Protein AF-A0A7M5X1F7-F1 (afdb_monomer)

Radius of gyration: 29.36 Å; Cα contacts (8 Å, |Δi|>4): 200; chains: 1; bounding box: 82×54×71 Å

Sequence (175 aa):
MRTLVIFCCLVAAMSSLETQKQKRGLDPEKLPISQIFLNSIRSKTSGSNEESLKRSRRGYRAYFYNYLDEIAMSICAALPSEGPGLIYAVRRTCGEKPTCKDICTDHALRKQGPHEVQGLNWACSESLHVYKRQPSLADNYEEYTDSHKLGLAIYRHYSCTIGGCGPNYCCCRAS

Organism: NCBI:txid252671

Structure (mmCIF, N/CA/C/O backbone):
data_AF-A0A7M5X1F7-F1
#
_entry.id   AF-A0A7M5X1F7-F1
#
loop_
_atom_site.group_PDB
_atom_site.id
_atom_site.type_symbol
_atom_site.label_atom_id
_atom_site.label_alt_id
_atom_site.label_comp_id
_atom_site.label_asym_id
_atom_site.label_entity_id
_atom_site.label_seq_id
_atom_site.pdbx_PDB_ins_code
_atom_site.Cartn_x
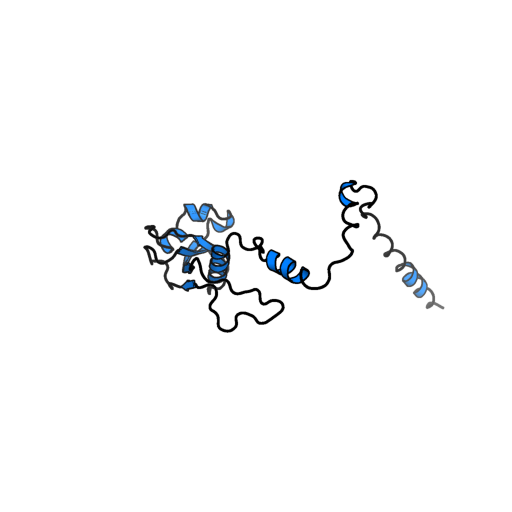_atom_site.Cartn_y
_atom_site.Cartn_z
_atom_site.occupancy
_atom_site.B_iso_or_equiv
_atom_site.auth_seq_id
_atom_site.auth_comp_id
_atom_site.auth_asym_id
_atom_site.auth_atom_id
_atom_site.pdbx_PDB_model_num
ATOM 1 N N . MET A 1 1 ? 63.647 -9.328 47.349 1.00 52.97 1 MET A N 1
ATOM 2 C CA . MET A 1 1 ? 63.329 -10.461 46.448 1.00 52.97 1 MET A CA 1
ATOM 3 C C . MET A 1 1 ? 61.827 -10.757 46.488 1.00 52.97 1 MET A C 1
ATOM 5 O O . MET A 1 1 ? 61.411 -11.647 47.213 1.00 52.97 1 MET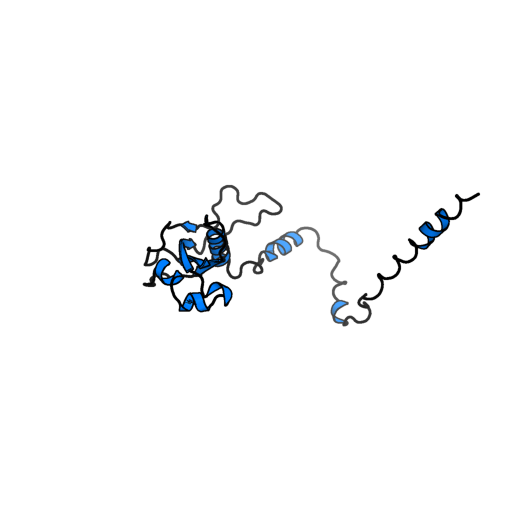 A O 1
ATOM 9 N N . ARG A 1 2 ? 60.986 -9.977 45.793 1.00 52.19 2 ARG A N 1
ATOM 10 C CA . ARG A 1 2 ? 59.519 -10.192 45.733 1.00 52.19 2 ARG A CA 1
ATOM 11 C C . ARG A 1 2 ? 58.917 -9.706 44.403 1.00 52.19 2 ARG A C 1
ATOM 13 O O . ARG A 1 2 ? 57.831 -9.146 44.375 1.00 52.19 2 ARG A O 1
ATOM 20 N N . THR A 1 3 ? 59.625 -9.922 43.296 1.00 52.81 3 THR A N 1
ATOM 21 C CA . THR A 1 3 ? 59.188 -9.443 41.967 1.00 52.81 3 THR A CA 1
ATOM 22 C C . THR A 1 3 ? 59.267 -10.511 40.873 1.00 52.81 3 THR A C 1
ATOM 24 O O . THR A 1 3 ? 59.100 -10.191 39.706 1.00 52.81 3 THR A O 1
ATOM 27 N N . LEU A 1 4 ? 59.487 -11.785 41.233 1.00 49.47 4 LEU A N 1
ATOM 28 C CA . LEU A 1 4 ? 59.648 -12.882 40.264 1.00 49.47 4 LEU A CA 1
ATOM 29 C C . LEU A 1 4 ? 58.505 -13.917 40.259 1.00 49.47 4 LEU A C 1
ATOM 31 O O . LEU A 1 4 ? 58.538 -14.846 39.467 1.00 49.47 4 LEU A O 1
ATOM 35 N N . VAL A 1 5 ? 57.491 -13.782 41.123 1.00 52.25 5 VAL A N 1
ATOM 36 C CA . VAL A 1 5 ? 56.432 -14.808 41.272 1.00 52.25 5 VAL A CA 1
ATOM 37 C C . VAL A 1 5 ? 55.167 -14.484 40.461 1.00 52.25 5 VAL A C 1
ATOM 39 O O . VAL A 1 5 ? 54.389 -15.376 40.148 1.00 52.25 5 VAL A O 1
ATOM 42 N N . ILE A 1 6 ? 54.970 -13.232 40.038 1.00 52.53 6 ILE A N 1
ATOM 43 C CA . ILE A 1 6 ? 53.727 -12.818 39.358 1.00 52.53 6 ILE A CA 1
ATOM 44 C C . ILE A 1 6 ? 53.737 -13.164 37.854 1.00 52.53 6 ILE A C 1
ATOM 46 O O . ILE A 1 6 ? 52.679 -13.370 37.266 1.00 52.53 6 ILE A O 1
ATOM 50 N N . PHE A 1 7 ? 54.910 -13.330 37.232 1.00 45.88 7 PHE A N 1
ATOM 51 C CA . PHE A 1 7 ? 54.997 -13.605 35.790 1.00 45.88 7 PHE A CA 1
ATOM 52 C C . PHE A 1 7 ? 54.696 -15.068 35.404 1.00 45.88 7 PHE A C 1
ATOM 54 O O . PHE A 1 7 ? 54.268 -15.318 34.282 1.00 45.88 7 PHE A O 1
ATOM 61 N N . CYS A 1 8 ? 54.828 -16.035 36.323 1.00 44.81 8 CYS A N 1
ATOM 62 C CA . CYS A 1 8 ? 54.508 -17.441 36.022 1.00 44.81 8 CYS A CA 1
ATOM 63 C C . CYS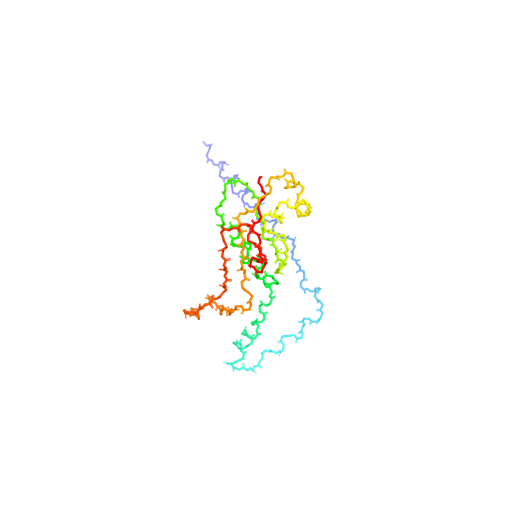 A 1 8 ? 53.001 -17.751 36.028 1.00 44.81 8 CYS A C 1
ATOM 65 O O . CYS A 1 8 ? 52.568 -18.648 35.310 1.00 44.81 8 CYS A O 1
ATOM 67 N N . CYS A 1 9 ? 52.179 -17.009 36.778 1.00 45.94 9 CYS A N 1
ATOM 68 C CA . CYS A 1 9 ? 50.738 -17.288 36.847 1.00 45.94 9 CYS A CA 1
ATOM 69 C C . CYS A 1 9 ? 49.951 -16.777 35.628 1.00 45.94 9 CYS A C 1
ATOM 71 O O . CYS A 1 9 ? 48.881 -17.302 35.335 1.00 45.94 9 CYS A O 1
ATOM 73 N N . LEU A 1 10 ? 50.475 -15.795 34.886 1.00 46.50 10 LEU A N 1
ATOM 74 C CA . LEU A 1 10 ? 49.797 -15.246 33.703 1.00 46.50 10 LEU A CA 1
ATOM 75 C C . LEU A 1 10 ? 50.005 -16.085 32.430 1.00 46.50 10 LEU A C 1
ATOM 77 O O . LEU A 1 10 ? 49.135 -16.092 31.565 1.00 46.50 10 LEU A O 1
ATOM 81 N N . VAL A 1 11 ? 51.090 -16.861 32.331 1.00 49.84 11 VAL A N 1
ATOM 82 C CA . VAL A 1 11 ? 51.356 -17.709 31.148 1.00 49.84 11 VAL A CA 1
ATOM 83 C C . VAL A 1 11 ? 50.609 -19.055 31.214 1.00 49.84 11 VAL A C 1
ATOM 85 O O . VAL A 1 11 ? 50.261 -19.627 30.182 1.00 49.84 11 VAL A O 1
ATOM 88 N N . ALA A 1 12 ? 50.263 -19.535 32.414 1.00 46.62 12 ALA A N 1
ATOM 89 C CA . ALA A 1 12 ? 49.524 -20.791 32.598 1.00 46.62 12 ALA A CA 1
ATOM 90 C C . ALA A 1 12 ? 47.993 -20.666 32.425 1.00 46.62 12 ALA A C 1
ATOM 92 O O . ALA A 1 12 ? 47.309 -21.676 32.282 1.00 46.62 12 ALA A O 1
ATOM 93 N N . ALA A 1 13 ? 47.435 -19.448 32.414 1.00 44.69 13 ALA A N 1
ATOM 94 C CA . ALA A 1 13 ? 45.991 -19.230 32.262 1.00 44.69 13 ALA A CA 1
ATOM 95 C C . ALA A 1 13 ? 45.539 -19.002 30.803 1.00 44.69 13 ALA A C 1
ATOM 97 O O . ALA A 1 13 ? 44.357 -19.149 30.505 1.00 44.69 13 ALA A O 1
ATOM 98 N N . MET A 1 14 ? 46.459 -18.696 29.878 1.00 47.56 14 MET A N 1
ATOM 99 C CA . MET A 1 14 ? 46.145 -18.532 28.447 1.00 47.56 14 MET A CA 1
ATOM 100 C C . MET A 1 14 ? 46.303 -19.811 27.613 1.00 47.56 14 MET A C 1
ATOM 102 O O . MET A 1 14 ? 45.937 -19.823 26.446 1.00 47.56 14 MET A O 1
ATOM 106 N N . SER A 1 15 ? 46.782 -20.909 28.199 1.00 44.28 15 SER A N 1
ATOM 107 C CA . SER A 1 15 ? 46.982 -22.193 27.508 1.00 44.28 15 SER A CA 1
ATOM 108 C C . SER A 1 15 ? 45.838 -23.204 27.713 1.00 44.28 15 SER A C 1
ATOM 110 O O . SER A 1 15 ? 45.930 -24.332 27.239 1.00 44.28 15 SER A O 1
ATOM 112 N N . SER A 1 16 ? 44.740 -22.813 28.377 1.00 44.25 16 SER A N 1
ATOM 113 C CA . SER A 1 16 ? 43.627 -23.720 28.732 1.00 44.25 16 SER A CA 1
ATOM 114 C C . SER A 1 16 ? 42.245 -23.300 28.193 1.00 44.25 16 SER A C 1
ATOM 116 O O . SER A 1 16 ? 41.226 -23.871 28.571 1.00 44.25 16 SER A O 1
ATOM 118 N N . LEU A 1 17 ? 42.183 -22.310 27.292 1.00 40.81 17 LEU A N 1
ATOM 119 C CA . LEU A 1 17 ? 40.927 -21.835 26.679 1.00 40.81 17 LEU A CA 1
ATOM 120 C C . LEU A 1 17 ? 40.825 -22.096 25.167 1.00 40.81 17 LEU A C 1
ATOM 122 O O . LEU A 1 17 ? 39.798 -21.799 24.561 1.00 40.81 17 LEU A O 1
ATOM 126 N N . GLU A 1 18 ? 41.836 -22.726 24.567 1.00 40.75 18 GLU A N 1
ATOM 127 C CA . GLU A 1 18 ? 41.898 -22.996 23.122 1.00 40.75 18 GLU A CA 1
ATOM 128 C C . GLU A 1 18 ? 41.565 -24.449 22.727 1.00 40.75 18 GLU A C 1
ATOM 130 O O . GLU A 1 18 ? 41.638 -24.821 21.560 1.00 40.75 18 GLU A O 1
ATOM 135 N N . THR A 1 19 ? 41.089 -25.273 23.667 1.00 35.72 19 THR A N 1
ATOM 136 C CA . THR A 1 19 ? 40.806 -26.709 23.448 1.00 35.72 19 THR A CA 1
ATOM 137 C C . THR A 1 19 ? 39.377 -27.133 23.802 1.00 35.72 19 THR A C 1
ATOM 139 O O . THR A 1 19 ? 39.149 -28.216 24.330 1.00 35.72 19 THR A O 1
ATOM 142 N N . GLN A 1 20 ? 38.372 -26.319 23.457 1.00 34.53 20 GLN A N 1
ATOM 143 C CA . GLN A 1 20 ? 36.947 -26.716 23.508 1.00 34.53 20 GLN A CA 1
ATOM 144 C C . GLN A 1 20 ? 36.142 -26.304 22.259 1.00 34.53 20 GLN A C 1
ATOM 146 O O . GLN A 1 20 ? 34.921 -26.175 22.301 1.00 34.53 20 GLN A O 1
ATOM 151 N N . LYS A 1 21 ? 36.798 -26.171 21.097 1.00 37.62 21 LYS A N 1
ATOM 152 C CA . LYS A 1 21 ? 36.120 -25.998 19.798 1.00 37.62 21 LYS A CA 1
ATOM 153 C C . LYS A 1 21 ? 36.317 -27.209 18.885 1.00 37.62 21 LYS A C 1
ATOM 155 O O . LYS A 1 21 ? 36.696 -27.076 17.730 1.00 37.62 21 LYS A O 1
ATOM 160 N N . GLN A 1 22 ? 36.052 -28.408 19.402 1.00 39.66 22 GLN A N 1
ATOM 161 C CA . GLN A 1 22 ? 36.044 -29.622 18.587 1.00 39.66 22 GLN A CA 1
ATOM 162 C C . GLN A 1 22 ? 35.077 -30.658 19.157 1.00 39.66 22 GLN A C 1
ATOM 164 O O . GLN A 1 22 ? 35.431 -31.416 20.053 1.00 39.66 22 GLN A O 1
ATOM 169 N N . LYS A 1 23 ? 33.839 -30.645 18.642 1.00 40.00 23 LYS A N 1
ATOM 170 C CA . LYS A 1 23 ? 32.929 -31.799 18.460 1.00 40.00 23 LYS A CA 1
ATOM 171 C C . LYS A 1 23 ? 31.561 -31.308 17.976 1.00 40.00 23 LYS A C 1
ATOM 173 O O . LYS A 1 23 ? 30.646 -31.083 18.761 1.00 40.00 23 LYS A O 1
ATOM 178 N N . ARG A 1 24 ? 31.456 -31.126 16.659 1.00 34.59 24 ARG A N 1
ATOM 179 C CA . ARG A 1 24 ? 30.252 -31.350 15.834 1.00 34.59 24 ARG A CA 1
ATOM 180 C C . ARG A 1 24 ? 30.642 -31.176 14.358 1.00 34.59 24 ARG A C 1
ATOM 182 O O . ARG A 1 24 ? 30.171 -30.284 13.667 1.00 34.59 24 ARG A 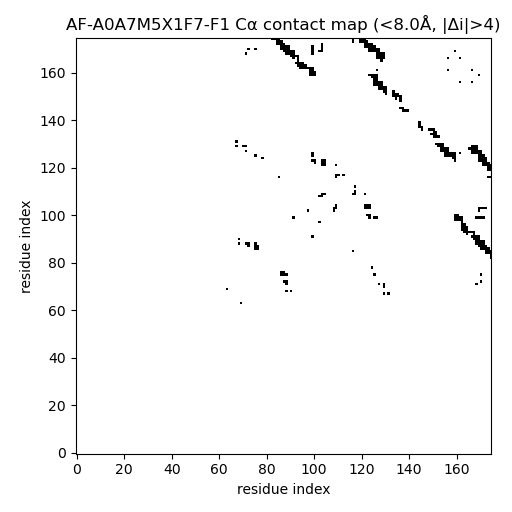O 1
ATOM 189 N N . GLY A 1 25 ? 31.586 -32.005 13.912 1.00 32.62 25 GLY A N 1
ATOM 190 C CA . GLY A 1 25 ? 31.786 -32.267 12.489 1.00 32.62 25 GLY A CA 1
ATOM 191 C C . GLY A 1 25 ? 30.806 -33.360 12.073 1.00 32.62 25 GLY A C 1
ATOM 192 O O . GLY A 1 25 ? 30.725 -34.383 12.753 1.00 32.62 25 GLY A O 1
ATOM 193 N N . LEU A 1 26 ? 30.024 -33.120 11.021 1.00 37.12 26 LEU A N 1
ATOM 194 C CA . LEU A 1 26 ? 29.311 -34.185 10.321 1.00 37.12 26 LEU A CA 1
ATOM 195 C C . LEU A 1 26 ? 30.349 -35.014 9.558 1.00 37.12 26 LEU A C 1
ATOM 197 O O . LEU A 1 26 ? 31.139 -34.464 8.795 1.00 37.12 26 LEU A O 1
ATOM 201 N N . ASP A 1 27 ? 30.336 -36.317 9.801 1.00 43.56 27 ASP A N 1
ATOM 202 C CA . ASP A 1 27 ? 31.238 -37.305 9.220 1.00 43.56 27 ASP A CA 1
ATOM 203 C C . ASP A 1 27 ? 30.892 -37.526 7.728 1.00 43.56 27 ASP A C 1
ATOM 205 O O . ASP A 1 27 ? 29.767 -37.948 7.428 1.00 4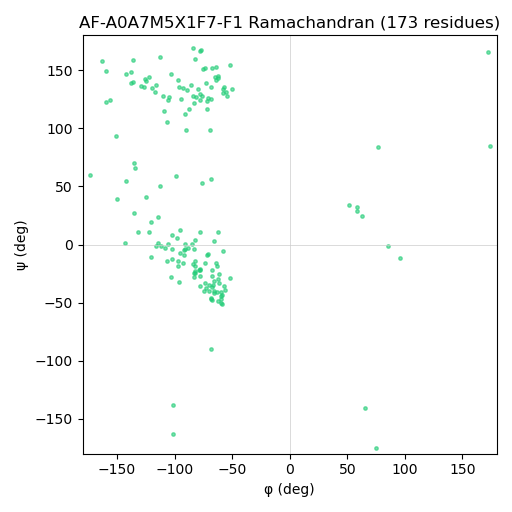3.56 27 ASP A O 1
ATOM 209 N N . PRO A 1 28 ? 31.785 -37.213 6.768 1.00 46.28 28 PRO A N 1
ATOM 210 C CA . PRO A 1 28 ? 31.479 -37.289 5.337 1.00 46.28 28 PRO A CA 1
ATOM 211 C C . PRO A 1 28 ? 31.356 -38.728 4.800 1.00 46.28 28 PRO A C 1
ATOM 213 O O . PRO A 1 28 ? 30.874 -38.915 3.685 1.00 46.28 28 PRO A O 1
ATOM 216 N N . GLU A 1 29 ? 31.707 -39.751 5.585 1.00 47.78 29 GLU A N 1
ATOM 217 C CA . GLU A 1 29 ? 31.585 -41.169 5.201 1.00 47.78 29 GLU A CA 1
ATOM 218 C C . GLU A 1 29 ? 30.177 -41.770 5.389 1.00 47.78 29 GLU A C 1
ATOM 220 O O . GLU A 1 29 ? 29.964 -42.953 5.130 1.00 47.78 29 GLU A O 1
ATOM 225 N N . LYS A 1 30 ? 29.176 -40.974 5.791 1.00 49.69 30 LYS A N 1
ATOM 226 C CA . LYS A 1 30 ? 27.773 -41.425 5.936 1.00 49.69 30 LYS A CA 1
ATOM 227 C C . LYS A 1 30 ? 26.789 -40.775 4.957 1.00 49.69 30 LYS A C 1
ATOM 229 O O . LYS A 1 30 ? 25.589 -40.731 5.227 1.00 49.69 30 LYS A O 1
ATOM 234 N N . LEU A 1 31 ? 27.268 -40.278 3.817 1.00 44.03 31 LEU A N 1
ATOM 235 C CA . LEU A 1 31 ? 26.407 -39.700 2.781 1.00 44.03 31 LEU A CA 1
ATOM 236 C C . LEU A 1 31 ? 25.997 -40.754 1.728 1.00 44.03 31 LEU A C 1
ATOM 238 O O . LEU A 1 31 ? 26.840 -41.525 1.271 1.00 44.03 31 LEU A O 1
ATOM 242 N N . PRO A 1 32 ? 24.712 -40.813 1.328 1.00 47.22 32 PRO A N 1
ATOM 243 C CA . PRO A 1 32 ? 24.209 -41.813 0.387 1.00 47.22 32 PRO A CA 1
ATOM 244 C C . PRO A 1 32 ? 24.825 -41.678 -1.019 1.00 47.22 32 PRO A C 1
ATOM 246 O O . PRO A 1 32 ? 25.041 -40.581 -1.532 1.00 47.22 32 PRO A O 1
ATOM 249 N N . ILE A 1 33 ? 25.043 -42.834 -1.660 1.00 55.59 33 ILE A N 1
ATOM 250 C CA . ILE A 1 33 ? 25.782 -43.092 -2.919 1.00 55.59 33 ILE A CA 1
ATOM 251 C C . ILE A 1 33 ? 25.256 -42.320 -4.157 1.00 55.59 33 ILE A C 1
ATOM 253 O O . ILE A 1 33 ? 25.901 -42.295 -5.204 1.00 55.59 33 ILE A O 1
ATOM 257 N N . SER A 1 34 ? 24.142 -41.592 -4.057 1.00 48.34 34 SER A N 1
ATOM 258 C CA . SER A 1 34 ? 23.592 -40.786 -5.159 1.00 48.34 34 SER A CA 1
ATOM 259 C C . SER A 1 34 ? 24.404 -39.526 -5.508 1.00 48.34 34 SER A C 1
ATOM 261 O O . SER A 1 34 ? 24.135 -38.899 -6.529 1.00 48.34 34 SER A O 1
ATOM 263 N N . GLN A 1 35 ? 25.416 -39.163 -4.713 1.00 51.22 35 GLN A N 1
ATOM 264 C CA . GLN A 1 35 ? 26.260 -37.974 -4.926 1.00 51.22 35 GLN A CA 1
ATOM 265 C C . GLN A 1 35 ? 27.570 -38.258 -5.693 1.00 51.22 35 GLN A C 1
ATOM 267 O O . GLN A 1 35 ? 28.278 -37.326 -6.067 1.00 51.22 35 GLN A O 1
ATOM 272 N N . ILE A 1 36 ? 27.906 -39.525 -5.971 1.00 46.53 36 ILE A N 1
ATOM 273 C CA . ILE A 1 36 ? 29.212 -39.899 -6.555 1.00 46.53 36 ILE A CA 1
ATOM 274 C C . ILE A 1 36 ? 29.249 -39.723 -8.093 1.00 46.53 36 ILE A C 1
ATOM 276 O O . ILE A 1 36 ? 30.319 -39.563 -8.676 1.00 46.53 36 ILE A O 1
ATOM 280 N N . PHE A 1 37 ? 28.098 -39.642 -8.770 1.00 45.66 37 PHE A N 1
ATOM 281 C CA . PHE A 1 37 ? 28.028 -39.623 -10.242 1.00 45.66 37 PHE A CA 1
ATOM 282 C C . PHE A 1 37 ? 28.062 -38.240 -10.923 1.00 45.66 37 PHE A C 1
ATOM 284 O O . PHE A 1 37 ? 28.052 -38.175 -12.150 1.00 45.66 37 PHE A O 1
ATOM 291 N N . LEU A 1 38 ? 28.162 -37.129 -10.185 1.00 46.62 38 LEU A N 1
ATOM 292 C CA . LEU A 1 38 ? 28.192 -35.785 -10.796 1.00 46.62 38 LEU A CA 1
ATOM 293 C C . LEU A 1 38 ? 29.598 -35.250 -11.106 1.00 46.62 38 LEU A C 1
ATOM 295 O O . LEU A 1 38 ? 29.729 -34.269 -11.834 1.00 46.62 38 LEU A O 1
ATOM 299 N N . ASN A 1 39 ? 30.658 -35.917 -10.645 1.00 43.50 39 ASN A N 1
ATOM 300 C CA . ASN A 1 39 ? 32.032 -35.447 -10.861 1.00 43.50 39 ASN A CA 1
ATOM 301 C C . ASN A 1 39 ? 32.647 -35.878 -12.207 1.00 43.50 39 ASN A C 1
ATOM 303 O O . ASN A 1 39 ? 33.787 -35.525 -12.495 1.00 43.50 39 ASN A O 1
ATOM 307 N N . SER A 1 40 ? 31.905 -36.605 -13.052 1.00 43.03 40 SER A N 1
ATOM 308 C CA . SER A 1 40 ? 32.404 -37.107 -14.344 1.00 43.03 40 SER A CA 1
ATOM 309 C C . SER A 1 40 ? 32.036 -36.227 -15.553 1.00 43.03 40 SER A C 1
ATOM 311 O O . SER A 1 40 ? 32.677 -36.329 -16.596 1.00 43.03 40 SER A O 1
ATOM 313 N N . ILE A 1 41 ? 31.098 -35.280 -15.426 1.00 47.09 41 ILE A N 1
ATOM 314 C CA . ILE A 1 41 ? 30.734 -34.349 -16.515 1.00 47.09 41 ILE A CA 1
ATOM 315 C C . ILE A 1 41 ? 31.446 -33.004 -16.309 1.00 47.09 41 ILE A C 1
ATOM 317 O O . ILE A 1 41 ? 30.835 -31.950 -16.161 1.00 47.09 41 ILE A O 1
ATOM 321 N N . ARG A 1 42 ? 32.779 -33.029 -16.266 1.00 46.78 42 ARG A N 1
ATOM 322 C CA . ARG A 1 42 ? 33.600 -31.815 -16.359 1.00 46.78 42 ARG A CA 1
ATOM 323 C C . ARG A 1 42 ? 34.756 -32.046 -17.318 1.00 46.78 42 ARG A C 1
ATOM 325 O O . ARG A 1 42 ? 35.909 -32.125 -16.919 1.00 46.78 42 ARG A O 1
ATOM 332 N N . SER A 1 43 ? 34.437 -32.152 -18.603 1.00 41.19 43 SER A N 1
ATOM 333 C CA . SER A 1 43 ? 35.411 -31.944 -19.672 1.00 41.19 43 SER A CA 1
ATOM 334 C C . SER A 1 43 ? 34.691 -31.631 -20.983 1.00 41.19 43 SER A C 1
ATOM 336 O O . SER A 1 43 ? 33.893 -32.432 -21.453 1.00 41.19 43 SER A O 1
ATOM 338 N N . LYS A 1 44 ? 35.028 -30.469 -21.562 1.00 41.72 44 LYS A N 1
ATOM 339 C CA . LYS A 1 44 ? 34.728 -30.000 -22.930 1.0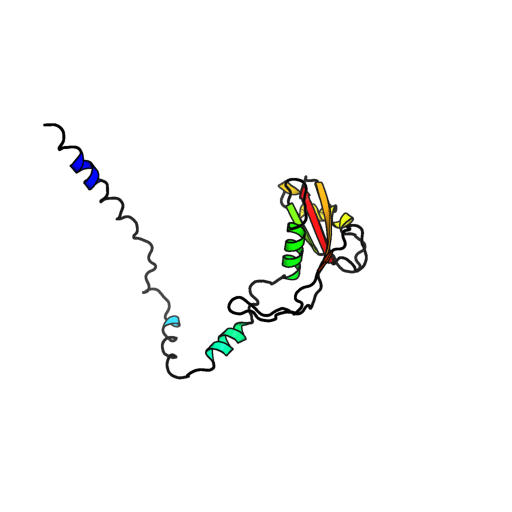0 41.72 44 LYS A CA 1
ATOM 340 C C . LYS A 1 44 ? 33.311 -29.490 -23.239 1.00 41.72 44 LYS A C 1
ATOM 342 O O . LYS A 1 44 ? 32.540 -30.151 -23.915 1.00 41.72 44 LYS A O 1
ATOM 347 N N . THR A 1 45 ? 33.073 -28.213 -22.926 1.00 40.12 45 THR A N 1
ATOM 348 C CA . THR A 1 45 ? 32.648 -27.234 -23.953 1.00 40.12 45 THR A CA 1
ATOM 349 C C . THR A 1 45 ? 33.012 -25.821 -23.506 1.00 40.12 45 THR A C 1
ATOM 351 O O . THR A 1 45 ? 32.659 -25.384 -22.416 1.00 40.12 45 THR A O 1
ATOM 354 N N . SER A 1 46 ? 33.768 -25.138 -24.354 1.00 42.00 46 SER A N 1
ATOM 355 C CA . SER A 1 46 ? 34.260 -23.775 -24.214 1.00 42.00 46 SER A CA 1
ATOM 356 C C . SER A 1 46 ? 33.177 -22.736 -24.537 1.00 42.00 46 SER A C 1
ATOM 358 O O . SER A 1 46 ? 32.596 -22.774 -25.617 1.00 42.00 46 SER A O 1
ATOM 360 N N . GLY A 1 47 ? 32.982 -21.759 -23.649 1.00 51.00 47 GLY A N 1
ATOM 361 C CA . GLY A 1 47 ? 32.936 -20.344 -24.047 1.00 51.00 47 GLY A CA 1
ATOM 362 C C . GLY A 1 47 ? 31.602 -19.633 -24.313 1.00 51.00 47 GLY A C 1
ATOM 363 O O . GLY A 1 47 ? 31.641 -18.415 -24.402 1.00 51.00 47 GLY A O 1
ATOM 364 N N . SER A 1 48 ? 30.440 -20.291 -24.418 1.00 48.38 48 SER A N 1
ATOM 365 C CA . SER A 1 48 ? 29.184 -19.568 -24.759 1.00 48.38 48 SER A CA 1
ATOM 366 C C . SER A 1 48 ? 27.890 -20.043 -24.076 1.00 48.38 48 SER A C 1
ATOM 368 O O . SER A 1 48 ? 26.831 -19.465 -24.306 1.00 48.38 48 SER A O 1
ATOM 370 N N . ASN A 1 49 ? 27.945 -21.047 -23.192 1.00 53.34 49 ASN A N 1
ATOM 371 C CA . ASN A 1 49 ? 26.751 -21.616 -22.539 1.00 53.34 49 ASN A CA 1
ATOM 372 C C . ASN A 1 49 ? 26.578 -21.245 -21.055 1.00 53.34 49 ASN A C 1
ATOM 374 O O . ASN A 1 49 ? 25.494 -21.425 -20.505 1.00 53.34 49 ASN A O 1
ATOM 378 N N . GLU A 1 50 ? 27.601 -20.705 -20.393 1.00 53.19 50 GLU A N 1
ATOM 379 C CA . GLU A 1 50 ? 27.559 -20.427 -18.949 1.00 53.19 50 GLU A CA 1
ATOM 380 C C . GLU A 1 50 ? 26.762 -19.153 -18.620 1.00 53.19 50 GLU A C 1
ATOM 382 O O . GLU A 1 50 ? 26.001 -19.110 -17.654 1.00 53.19 50 GLU A O 1
ATOM 387 N N . GLU A 1 51 ? 26.843 -18.146 -19.487 1.00 53.22 51 GLU A N 1
ATOM 388 C CA . GLU A 1 51 ? 26.083 -16.899 -19.377 1.00 53.22 51 GLU A CA 1
ATOM 389 C C . GLU A 1 51 ? 24.599 -17.101 -19.720 1.00 53.22 51 GLU A C 1
ATOM 391 O O . GLU A 1 51 ? 23.713 -16.581 -19.043 1.00 53.22 51 GLU A O 1
ATOM 396 N N . SER A 1 52 ? 24.310 -17.948 -20.713 1.00 48.91 52 SER A N 1
ATOM 397 C CA . SER A 1 52 ? 22.943 -18.308 -21.103 1.00 48.91 52 SER A CA 1
ATOM 398 C C . SER A 1 52 ? 22.254 -19.183 -20.043 1.00 48.91 52 SER A C 1
ATOM 400 O O . SER A 1 52 ? 21.081 -18.972 -19.747 1.00 48.91 52 SER A O 1
ATOM 402 N N . LEU A 1 53 ? 22.977 -20.077 -19.354 1.00 52.72 53 LEU A N 1
ATOM 403 C CA . LEU A 1 53 ? 22.459 -20.824 -18.194 1.00 52.72 53 LEU A CA 1
ATOM 404 C C . LEU A 1 53 ? 22.330 -19.964 -16.920 1.00 52.72 53 LEU A C 1
ATOM 406 O O . LEU A 1 53 ? 21.376 -20.153 -16.159 1.00 52.72 53 LEU A O 1
ATOM 410 N N . LYS A 1 54 ? 23.207 -18.973 -16.704 1.00 48.03 54 LYS A N 1
ATOM 411 C CA . LYS A 1 54 ? 23.041 -17.955 -15.644 1.00 48.03 54 LYS A CA 1
ATOM 412 C C . LYS A 1 54 ? 21.826 -17.053 -15.900 1.00 48.03 54 LYS A C 1
ATOM 414 O O . LYS A 1 54 ? 21.059 -16.779 -14.981 1.00 48.03 54 LYS A O 1
ATOM 419 N N . ARG A 1 55 ? 21.589 -16.654 -17.153 1.00 46.34 55 ARG A N 1
ATOM 420 C CA . ARG A 1 55 ? 20.492 -15.760 -17.566 1.00 46.34 55 ARG A CA 1
ATOM 421 C C . ARG A 1 55 ? 19.161 -16.489 -17.780 1.00 46.34 55 ARG A C 1
ATOM 423 O O . ARG A 1 55 ? 18.111 -15.909 -17.535 1.00 46.34 55 ARG A O 1
ATOM 430 N N . SER A 1 56 ? 19.172 -17.772 -18.140 1.00 44.94 56 SER A N 1
ATOM 431 C CA . SER A 1 56 ? 17.971 -18.623 -18.221 1.00 44.94 56 SER A CA 1
ATOM 432 C C . SER A 1 56 ? 17.430 -19.014 -16.836 1.00 44.94 56 SER A C 1
ATOM 434 O O . SER A 1 56 ? 16.263 -19.385 -16.713 1.00 44.94 56 SER A O 1
ATOM 436 N N . ARG A 1 57 ? 18.230 -18.847 -15.771 1.00 44.44 57 ARG A N 1
ATOM 437 C CA . ARG A 1 57 ? 17.791 -18.786 -14.365 1.00 44.44 57 ARG A CA 1
ATOM 438 C C . ARG A 1 57 ? 17.189 -17.432 -13.955 1.00 44.44 57 ARG A C 1
ATOM 440 O O . ARG A 1 57 ? 16.851 -17.265 -12.789 1.00 44.44 57 ARG A O 1
ATOM 447 N N . ARG A 1 58 ? 16.897 -16.516 -14.894 1.00 50.22 58 ARG A N 1
ATOM 448 C CA . ARG A 1 58 ? 15.933 -15.407 -14.685 1.00 50.22 58 ARG A CA 1
ATOM 449 C C . ARG A 1 58 ? 14.502 -15.890 -14.399 1.00 50.22 58 ARG A C 1
ATOM 451 O O . ARG A 1 58 ? 13.579 -15.095 -14.307 1.00 50.22 58 ARG A O 1
ATOM 458 N N . GLY A 1 59 ? 14.318 -17.184 -14.150 1.00 47.34 59 GLY A N 1
ATOM 459 C CA . GLY A 1 59 ? 13.447 -17.668 -13.085 1.00 47.34 59 GLY A CA 1
ATOM 460 C C . GLY A 1 59 ? 13.976 -17.364 -11.675 1.00 47.34 59 GLY A C 1
ATOM 461 O O . GLY A 1 59 ? 14.027 -18.272 -10.849 1.00 47.34 59 GLY A O 1
ATOM 462 N N . TYR A 1 60 ? 14.244 -16.094 -11.346 1.00 48.94 60 TYR A N 1
ATOM 463 C CA . TYR A 1 60 ? 14.258 -15.625 -9.952 1.00 48.94 60 TYR A CA 1
ATOM 464 C C . TYR A 1 60 ? 12.802 -15.468 -9.474 1.00 48.94 60 TYR A C 1
ATOM 466 O O . TYR A 1 60 ? 12.361 -14.435 -8.988 1.00 48.94 60 TYR A O 1
ATOM 474 N N . ARG A 1 61 ? 12.012 -16.536 -9.634 1.00 48.12 61 ARG A N 1
ATOM 475 C CA . ARG A 1 61 ? 10.634 -16.672 -9.131 1.00 48.12 61 ARG A CA 1
ATOM 476 C C . ARG A 1 61 ? 10.570 -16.701 -7.594 1.00 48.12 61 ARG A C 1
ATOM 478 O O . ARG A 1 61 ? 9.501 -16.920 -7.043 1.00 48.12 61 ARG A O 1
ATOM 485 N N . ALA A 1 62 ? 11.701 -16.546 -6.905 1.00 47.62 62 ALA A N 1
ATOM 486 C CA . ALA A 1 62 ? 11.879 -16.979 -5.526 1.00 47.62 62 ALA A CA 1
ATOM 487 C C . ALA A 1 62 ? 11.808 -15.875 -4.455 1.00 47.62 62 ALA A C 1
ATOM 489 O O . ALA A 1 62 ? 11.837 -16.232 -3.285 1.00 47.62 62 ALA A O 1
ATOM 490 N N . TYR A 1 63 ? 11.665 -14.585 -4.795 1.00 48.47 63 TYR A N 1
ATOM 491 C CA . TYR A 1 63 ? 11.536 -13.534 -3.762 1.00 48.47 63 TYR A CA 1
ATOM 492 C C . TYR A 1 63 ? 10.260 -12.703 -3.791 1.00 48.47 63 TYR A C 1
ATOM 494 O O . TYR A 1 63 ? 9.987 -12.033 -2.810 1.00 48.47 63 TYR A O 1
ATOM 502 N N . PHE A 1 64 ? 9.437 -12.797 -4.834 1.00 54.19 64 PHE A N 1
ATOM 503 C CA . PHE A 1 64 ? 8.250 -11.954 -4.934 1.00 54.19 64 PHE A CA 1
ATOM 504 C C . PHE A 1 64 ? 7.019 -12.751 -5.354 1.00 54.19 64 PHE A C 1
ATOM 506 O O . PHE A 1 64 ? 6.456 -12.540 -6.430 1.00 54.19 64 PHE A O 1
ATOM 513 N N . TYR A 1 65 ? 6.566 -13.678 -4.507 1.00 55.50 65 TYR A N 1
ATOM 514 C CA . TYR A 1 65 ? 5.246 -14.281 -4.725 1.00 55.50 65 TYR A CA 1
ATOM 515 C C . TYR A 1 65 ? 4.126 -13.228 -4.629 1.00 55.50 65 TYR A C 1
ATOM 517 O O . TYR A 1 65 ? 3.055 -13.446 -5.189 1.00 55.50 65 TYR A O 1
ATOM 525 N N . ASN A 1 66 ? 4.390 -12.057 -4.022 1.00 74.06 66 ASN A N 1
ATOM 526 C CA . ASN A 1 66 ? 3.449 -10.944 -3.941 1.00 74.06 66 ASN A CA 1
ATOM 527 C C . ASN A 1 66 ? 4.123 -9.555 -4.077 1.00 74.06 66 ASN A C 1
ATOM 529 O O . ASN A 1 66 ? 3.887 -8.690 -3.237 1.00 74.06 66 ASN A O 1
ATOM 533 N N . TYR A 1 67 ? 4.891 -9.279 -5.149 1.00 83.06 67 TYR A N 1
ATOM 534 C CA . TYR A 1 67 ? 5.558 -7.960 -5.316 1.00 83.06 67 TYR A CA 1
ATOM 535 C C . TYR A 1 67 ? 4.612 -6.751 -5.181 1.00 83.06 67 TYR A C 1
ATOM 537 O O . TYR A 1 67 ? 5.037 -5.675 -4.772 1.00 83.06 67 TYR A O 1
ATOM 545 N N . LEU A 1 68 ? 3.328 -6.914 -5.524 1.00 90.12 68 LEU A N 1
ATOM 546 C CA . LEU A 1 68 ? 2.313 -5.867 -5.374 1.00 90.12 68 LEU A CA 1
ATOM 547 C C . LEU A 1 68 ? 2.016 -5.545 -3.901 1.00 90.12 68 LEU A C 1
ATOM 549 O O . LEU A 1 68 ? 1.798 -4.386 -3.564 1.00 90.12 68 LEU A O 1
ATOM 553 N N . ASP A 1 69 ? 2.025 -6.550 -3.026 1.00 93.56 69 ASP A N 1
ATOM 554 C CA . ASP A 1 69 ? 1.849 -6.336 -1.588 1.00 93.56 69 ASP A CA 1
ATOM 555 C C . ASP A 1 69 ? 3.110 -5.741 -0.983 1.00 93.56 69 ASP A C 1
ATOM 557 O O . ASP A 1 69 ? 3.033 -4.849 -0.148 1.00 93.56 69 ASP A O 1
ATOM 561 N N . GLU A 1 70 ? 4.272 -6.212 -1.424 1.00 92.31 70 GLU A N 1
ATOM 562 C CA . GLU A 1 70 ? 5.558 -5.750 -0.917 1.00 92.31 70 GLU A CA 1
ATOM 563 C C . GLU A 1 70 ? 5.797 -4.284 -1.276 1.00 92.31 70 GLU A C 1
ATOM 565 O O . GLU A 1 70 ? 6.212 -3.501 -0.421 1.00 92.31 70 GLU A O 1
ATOM 570 N N . ILE A 1 71 ? 5.454 -3.868 -2.498 1.00 92.88 71 ILE A N 1
ATOM 571 C CA . ILE A 1 71 ? 5.537 -2.459 -2.880 1.00 92.88 71 ILE A CA 1
ATOM 572 C C . ILE A 1 71 ? 4.475 -1.620 -2.159 1.00 92.88 71 ILE A C 1
ATOM 574 O O . ILE A 1 71 ? 4.790 -0.532 -1.683 1.00 92.88 71 ILE A O 1
ATOM 578 N N . ALA A 1 72 ? 3.245 -2.127 -1.999 1.00 96.75 72 ALA A N 1
ATOM 579 C CA . ALA A 1 72 ? 2.210 -1.438 -1.229 1.00 96.75 72 ALA A CA 1
ATOM 580 C C . ALA A 1 72 ? 2.648 -1.226 0.226 1.00 96.75 72 ALA A C 1
ATOM 582 O O . ALA A 1 72 ? 2.562 -0.114 0.740 1.00 96.75 72 ALA A O 1
ATOM 583 N N . MET A 1 73 ? 3.178 -2.270 0.866 1.00 96.81 73 MET A N 1
ATOM 584 C CA . MET A 1 73 ? 3.684 -2.226 2.234 1.00 96.81 73 MET A CA 1
ATOM 585 C C . MET A 1 73 ? 4.876 -1.279 2.352 1.00 96.81 73 MET A C 1
ATOM 587 O O . MET A 1 73 ? 4.924 -0.485 3.286 1.00 96.81 73 MET A O 1
ATOM 591 N N . SER A 1 74 ? 5.786 -1.291 1.374 1.00 96.00 74 SER A N 1
ATOM 592 C CA . SER A 1 74 ? 6.926 -0.369 1.327 1.00 96.00 74 SER A CA 1
ATOM 593 C C . SER A 1 74 ? 6.469 1.094 1.302 1.00 96.00 74 SER A C 1
ATOM 595 O O . SER A 1 74 ? 7.001 1.915 2.045 1.00 96.00 74 SER A O 1
ATOM 597 N N . ILE A 1 75 ? 5.441 1.424 0.511 1.00 97.00 75 ILE A N 1
ATOM 598 C CA . ILE A 1 75 ? 4.859 2.775 0.502 1.00 97.00 75 ILE A CA 1
ATOM 599 C C . ILE A 1 75 ? 4.139 3.086 1.810 1.00 97.00 75 ILE A C 1
ATOM 601 O O . ILE A 1 75 ? 4.369 4.155 2.367 1.00 97.00 75 ILE A O 1
ATOM 605 N N . CYS A 1 76 ? 3.297 2.181 2.318 1.00 97.75 76 CYS A N 1
ATOM 606 C CA . CYS A 1 76 ? 2.563 2.414 3.562 1.00 97.75 76 CYS A CA 1
ATOM 607 C C . CYS A 1 76 ? 3.511 2.640 4.751 1.00 97.75 76 CYS A C 1
ATOM 609 O O . CYS A 1 76 ? 3.266 3.530 5.561 1.00 97.75 76 CYS A O 1
ATOM 611 N N . ALA A 1 77 ? 4.603 1.875 4.843 1.00 96.38 77 ALA A N 1
ATOM 612 C CA . ALA A 1 77 ? 5.612 2.016 5.893 1.00 96.38 77 ALA A CA 1
ATOM 613 C C . ALA A 1 77 ? 6.409 3.327 5.792 1.00 96.38 77 ALA A C 1
ATOM 615 O O . ALA A 1 77 ? 6.886 3.828 6.806 1.00 96.38 77 ALA A O 1
ATOM 616 N N . ALA A 1 78 ? 6.543 3.888 4.588 1.00 96.19 78 ALA A N 1
ATOM 617 C CA . ALA A 1 78 ? 7.226 5.157 4.351 1.00 96.19 78 ALA A CA 1
ATOM 618 C C . ALA A 1 78 ? 6.340 6.392 4.609 1.00 96.19 78 ALA A C 1
ATOM 620 O O . ALA A 1 78 ? 6.814 7.524 4.483 1.00 96.19 78 ALA A O 1
ATOM 621 N N . LEU A 1 79 ? 5.055 6.208 4.939 1.00 94.69 79 LEU A N 1
ATOM 622 C CA . LEU A 1 79 ? 4.170 7.326 5.252 1.00 94.69 79 LEU A CA 1
ATOM 623 C C . LEU A 1 79 ? 4.586 7.983 6.574 1.00 94.69 79 LEU A C 1
ATOM 625 O O . LEU A 1 79 ? 4.814 7.276 7.558 1.00 94.69 79 LEU A O 1
ATOM 629 N N . PRO A 1 80 ? 4.624 9.327 6.641 1.00 92.12 80 PRO A N 1
ATOM 630 C CA . PRO A 1 80 ? 4.787 10.024 7.906 1.00 92.12 80 PRO A CA 1
ATOM 631 C C . PRO A 1 80 ? 3.703 9.585 8.890 1.00 92.12 80 PRO A C 1
ATOM 633 O O . PRO A 1 80 ? 2.519 9.559 8.549 1.00 92.12 80 PRO A O 1
ATOM 636 N N . SER A 1 81 ? 4.107 9.243 10.110 1.00 87.00 81 SER A N 1
ATOM 637 C CA . SER A 1 81 ? 3.181 8.804 11.144 1.00 87.00 81 SER A CA 1
ATOM 638 C C . SER A 1 81 ? 3.493 9.452 12.478 1.00 87.00 81 SER A C 1
ATOM 640 O O . SER A 1 81 ? 4.657 9.542 12.867 1.00 87.00 81 SER A O 1
ATOM 642 N N . GLU A 1 82 ? 2.450 9.838 13.202 1.00 84.75 82 GLU A N 1
ATOM 643 C CA . GLU A 1 82 ? 2.582 10.336 14.564 1.00 84.75 82 GLU A CA 1
ATOM 644 C C . GLU A 1 82 ? 2.653 9.151 15.540 1.00 84.75 82 GLU A C 1
ATOM 646 O O . GLU A 1 82 ? 1.763 8.297 15.585 1.00 84.75 82 GLU A O 1
ATOM 651 N N . GLY A 1 83 ? 3.748 9.079 16.299 1.00 87.62 83 GLY A N 1
ATOM 652 C CA . GLY A 1 83 ? 3.945 8.099 17.369 1.00 87.62 83 GLY A CA 1
ATOM 653 C C . GLY A 1 83 ? 4.272 6.664 16.920 1.00 87.62 83 GLY A C 1
ATOM 654 O O . GLY A 1 83 ? 4.474 6.392 15.732 1.00 87.62 83 GLY A O 1
ATOM 655 N N . PRO A 1 84 ? 4.365 5.724 17.875 1.00 89.50 84 PRO A N 1
ATOM 656 C CA . PRO A 1 84 ? 4.496 4.299 17.592 1.00 89.50 84 PRO A CA 1
ATOM 657 C C . PRO A 1 84 ? 3.165 3.709 17.104 1.00 89.50 84 PRO A C 1
ATOM 659 O O . PRO A 1 84 ? 2.088 4.190 17.442 1.00 89.50 84 PRO A O 1
ATOM 662 N N . GLY A 1 85 ? 3.240 2.654 16.299 1.00 90.88 85 GLY A N 1
ATOM 663 C CA . GLY A 1 85 ? 2.071 1.938 15.799 1.00 90.88 85 GLY A CA 1
ATOM 664 C C . GLY A 1 85 ? 2.465 0.909 14.750 1.00 90.88 85 GLY A C 1
ATOM 665 O O . GLY A 1 85 ? 3.579 0.950 14.223 1.00 90.88 85 GLY A O 1
ATOM 666 N N . LEU A 1 86 ? 1.554 -0.008 14.438 1.00 93.94 86 LEU A N 1
ATOM 667 C CA . LEU A 1 86 ? 1.738 -0.953 13.339 1.00 93.94 86 LEU A CA 1
ATOM 668 C C . LEU A 1 86 ? 1.028 -0.463 12.089 1.00 93.94 86 LEU A C 1
ATOM 670 O O . LEU A 1 86 ? -0.070 0.083 12.156 1.00 93.94 86 LEU A O 1
ATOM 674 N N . ILE A 1 87 ? 1.672 -0.671 10.947 1.00 96.06 87 ILE A N 1
ATOM 675 C CA . ILE A 1 87 ? 1.153 -0.300 9.636 1.00 96.06 87 ILE A CA 1
ATOM 676 C C . ILE A 1 87 ? 0.951 -1.578 8.831 1.00 96.06 87 ILE A C 1
ATOM 678 O O . ILE A 1 87 ? 1.802 -2.464 8.830 1.00 96.06 87 ILE A O 1
ATOM 682 N N . TYR A 1 88 ? -0.173 -1.640 8.130 1.00 97.12 88 TYR A N 1
ATOM 683 C CA . TYR A 1 88 ? -0.575 -2.751 7.287 1.00 97.12 88 TYR A CA 1
ATOM 684 C C . TYR A 1 88 ? -0.971 -2.231 5.907 1.00 97.12 88 TYR A C 1
ATOM 686 O O . TYR A 1 88 ? -1.711 -1.252 5.791 1.00 97.12 88 TYR A O 1
ATOM 694 N N . ALA A 1 89 ? -0.524 -2.921 4.861 1.00 97.62 89 ALA A N 1
ATOM 695 C CA . ALA A 1 89 ? -1.082 -2.781 3.524 1.00 97.62 89 ALA A CA 1
ATOM 696 C C . ALA A 1 89 ? -2.208 -3.805 3.344 1.00 97.62 89 ALA A C 1
ATOM 698 O O . ALA A 1 89 ? -1.972 -5.012 3.309 1.00 97.62 89 ALA A O 1
ATOM 699 N N . VAL A 1 90 ? -3.441 -3.323 3.232 1.00 97.31 90 VAL A N 1
ATOM 700 C CA . VAL A 1 90 ? -4.638 -4.159 3.107 1.00 97.31 90 VAL A CA 1
ATOM 701 C C . VAL A 1 90 ? -5.127 -4.109 1.669 1.00 97.31 90 VAL A C 1
ATOM 703 O O . VAL A 1 90 ? -5.364 -3.031 1.131 1.00 97.31 90 VAL A O 1
ATOM 706 N N . ARG A 1 91 ? -5.273 -5.271 1.028 1.00 96.12 91 ARG A N 1
ATOM 707 C CA . ARG A 1 91 ? -5.822 -5.366 -0.331 1.00 96.12 91 ARG A CA 1
ATOM 708 C C . ARG A 1 91 ? -7.282 -4.904 -0.345 1.00 96.12 91 ARG A C 1
ATOM 710 O O . ARG A 1 91 ? -8.047 -5.242 0.552 1.00 96.12 91 ARG A O 1
ATOM 717 N N . ARG A 1 92 ? -7.670 -4.193 -1.401 1.00 94.75 92 ARG A N 1
ATOM 718 C CA . ARG A 1 92 ? -9.048 -3.763 -1.672 1.00 94.75 92 ARG A CA 1
ATOM 719 C C . ARG A 1 92 ? -9.454 -4.196 -3.077 1.00 94.75 92 ARG A C 1
ATOM 721 O O . ARG A 1 92 ? -8.681 -4.016 -4.023 1.00 94.75 92 ARG A O 1
ATOM 728 N N . THR A 1 93 ? -10.657 -4.740 -3.246 1.00 91.12 93 THR A N 1
ATOM 729 C CA . THR A 1 93 ? -11.116 -5.161 -4.576 1.00 91.12 93 THR A CA 1
ATOM 730 C C . THR A 1 93 ? -11.741 -3.986 -5.326 1.00 91.12 93 THR A C 1
ATOM 732 O O . THR A 1 93 ? -12.517 -3.194 -4.793 1.00 91.12 93 THR A O 1
ATOM 735 N N . CYS A 1 94 ? -11.407 -3.872 -6.610 1.00 85.75 94 CYS A N 1
ATOM 736 C CA . CYS A 1 94 ? -12.000 -2.905 -7.535 1.00 85.75 94 CYS A CA 1
ATOM 737 C C . CYS A 1 94 ? -13.530 -3.048 -7.544 1.00 85.75 94 CYS A C 1
ATOM 739 O O . CYS A 1 94 ? -14.039 -4.146 -7.760 1.00 85.75 94 CYS A O 1
ATOM 741 N N . GLY A 1 95 ? -14.260 -1.949 -7.344 1.00 80.50 95 GLY A N 1
ATOM 742 C CA . GLY A 1 95 ? -15.726 -1.950 -7.403 1.00 80.50 95 GLY A CA 1
ATOM 743 C C . GLY A 1 95 ? -16.421 -2.341 -6.095 1.00 80.50 95 GLY A C 1
ATOM 744 O O . GLY A 1 95 ? -17.648 -2.284 -6.027 1.00 80.50 95 GLY A O 1
ATOM 745 N N . GLU A 1 96 ? -15.670 -2.667 -5.041 1.00 85.81 96 GLU A N 1
ATOM 746 C CA . GLU A 1 96 ? -16.228 -2.800 -3.695 1.00 85.81 96 GLU A CA 1
ATOM 747 C C . GLU A 1 96 ? -16.812 -1.469 -3.200 1.00 85.81 96 GLU A C 1
ATOM 749 O O . GLU A 1 96 ? -16.272 -0.389 -3.467 1.00 85.81 96 GLU A O 1
ATOM 754 N N . LYS A 1 97 ? -17.927 -1.554 -2.460 1.00 89.25 97 LYS A N 1
ATOM 755 C CA . LYS A 1 97 ? -18.561 -0.386 -1.828 1.00 89.25 97 LYS A CA 1
ATOM 756 C C . LYS A 1 97 ? -17.710 0.202 -0.693 1.00 89.25 97 LYS A C 1
ATOM 758 O O . LYS A 1 97 ? -17.565 1.422 -0.691 1.00 89.25 97 LYS A O 1
ATOM 763 N N . PRO A 1 98 ? -17.139 -0.598 0.235 1.00 94.50 98 PRO A N 1
ATOM 764 C CA . PRO A 1 98 ? -16.311 -0.058 1.309 1.00 94.50 98 PRO A CA 1
ATOM 765 C C . PRO A 1 98 ? -15.119 0.757 0.792 1.00 94.50 98 PRO A C 1
ATOM 767 O O . PRO A 1 98 ? -14.407 0.361 -0.140 1.00 94.50 98 PRO A O 1
ATOM 770 N N . THR A 1 99 ? -14.903 1.911 1.413 1.00 96.19 99 THR A N 1
ATOM 771 C CA . THR A 1 99 ? -13.711 2.742 1.225 1.00 96.19 99 THR A CA 1
ATOM 772 C C . THR A 1 99 ? -12.576 2.248 2.122 1.00 96.19 99 THR A C 1
ATOM 774 O O . THR A 1 99 ? -12.792 1.442 3.028 1.00 96.19 99 THR A O 1
ATOM 777 N N . CYS A 1 100 ? -11.352 2.740 1.918 1.00 97.38 100 CYS A N 1
ATOM 778 C CA . CYS A 1 100 ? -10.246 2.395 2.815 1.00 97.38 100 CYS A CA 1
ATOM 779 C C . CYS A 1 100 ? -10.475 2.871 4.254 1.00 97.38 100 CYS A C 1
ATOM 781 O O . CYS A 1 100 ? -10.023 2.215 5.189 1.00 97.38 100 CYS A O 1
ATOM 783 N N . LYS A 1 101 ? -11.215 3.970 4.448 1.00 97.50 101 LYS A N 1
ATOM 784 C CA . LYS A 1 101 ? -11.654 4.413 5.772 1.00 97.50 101 LYS A CA 1
ATOM 785 C C . LYS A 1 101 ? -12.501 3.335 6.443 1.00 97.50 101 LYS A C 1
ATOM 787 O O . LYS A 1 101 ? -12.184 2.952 7.563 1.00 97.50 101 LYS A O 1
ATOM 792 N N . ASP A 1 102 ? -13.507 2.819 5.740 1.00 97.06 102 ASP A N 1
ATOM 793 C CA . ASP A 1 102 ? -14.403 1.787 6.270 1.00 97.06 102 ASP A CA 1
ATOM 794 C C . ASP A 1 102 ? -13.620 0.509 6.589 1.00 97.06 102 ASP A C 1
ATOM 796 O O . ASP A 1 102 ? -13.681 0.017 7.713 1.00 97.06 102 ASP A O 1
ATOM 800 N N . ILE A 1 103 ? -12.798 0.050 5.636 1.00 97.19 103 ILE A N 1
ATOM 801 C CA . ILE A 1 103 ? -11.982 -1.168 5.747 1.00 97.19 103 ILE A CA 1
ATOM 802 C C . ILE A 1 103 ? -11.031 -1.095 6.945 1.00 97.19 103 ILE A C 1
ATOM 804 O O . ILE A 1 103 ? -11.023 -2.003 7.769 1.00 97.19 103 ILE A O 1
ATOM 808 N N . CYS A 1 104 ? -10.254 -0.016 7.093 1.00 97.12 104 CYS A N 1
ATOM 809 C CA . CYS A 1 104 ? -9.306 0.093 8.205 1.00 97.12 104 CYS A CA 1
ATOM 810 C C . CYS A 1 104 ? -10.008 0.215 9.566 1.00 97.12 104 CYS A C 1
ATOM 812 O O . CYS A 1 104 ? -9.414 -0.106 10.593 1.00 97.12 104 CYS A O 1
ATOM 814 N N . THR A 1 105 ? -11.269 0.656 9.602 1.00 96.62 105 THR A N 1
ATOM 815 C CA . THR A 1 105 ? -12.056 0.696 10.842 1.00 96.62 105 THR A CA 1
ATOM 816 C C . THR A 1 105 ? -12.876 -0.567 11.107 1.00 96.62 105 THR A C 1
ATOM 818 O O . THR A 1 105 ? -13.475 -0.679 12.176 1.00 96.62 105 THR A O 1
ATOM 821 N N . ASP A 1 106 ? -12.875 -1.532 10.186 1.00 96.31 106 ASP A N 1
ATOM 822 C CA . ASP A 1 106 ? -13.652 -2.761 10.302 1.00 96.31 106 ASP A CA 1
ATOM 823 C C . ASP A 1 106 ? -13.121 -3.653 11.435 1.00 96.31 106 ASP A C 1
ATOM 825 O O . ASP A 1 106 ? -11.956 -4.053 11.476 1.00 96.31 106 ASP A O 1
ATOM 829 N N . HIS A 1 107 ? -14.007 -4.015 12.357 1.00 94.88 107 HIS A N 1
ATOM 830 C CA . HIS A 1 107 ? -13.694 -4.894 13.475 1.00 94.88 107 HIS A CA 1
ATOM 831 C C . HIS A 1 107 ? -13.247 -6.301 13.041 1.00 94.88 107 HIS A C 1
ATOM 833 O O . HIS A 1 107 ? -12.403 -6.906 13.703 1.00 94.88 107 HIS A O 1
ATOM 839 N N . ALA A 1 108 ? -13.771 -6.826 11.931 1.00 95.56 108 ALA A N 1
ATOM 840 C CA . ALA A 1 108 ? -13.365 -8.115 11.379 1.00 95.56 108 ALA A CA 1
ATOM 841 C C . ALA A 1 108 ? -11.922 -8.090 10.858 1.00 95.56 108 ALA A C 1
ATOM 843 O O . ALA A 1 108 ? -11.212 -9.083 11.004 1.00 95.56 108 ALA A O 1
ATOM 844 N N . LEU A 1 109 ? -11.468 -6.959 10.305 1.00 95.25 109 LEU A N 1
ATOM 845 C CA . LEU A 1 109 ? -10.070 -6.777 9.912 1.00 95.25 109 LEU A CA 1
ATOM 846 C C . LEU A 1 109 ? -9.162 -6.730 11.148 1.00 95.25 109 LEU A C 1
ATOM 848 O O . LEU A 1 109 ? -8.173 -7.454 11.212 1.00 95.25 109 LEU A O 1
ATOM 852 N N . ARG A 1 110 ? -9.531 -5.938 12.164 1.00 93.12 110 ARG A N 1
ATOM 853 C CA . ARG A 1 110 ? -8.742 -5.773 13.403 1.00 93.12 110 ARG A CA 1
ATOM 854 C C . ARG A 1 110 ? -8.462 -7.099 14.107 1.00 93.12 110 ARG A C 1
ATOM 856 O O . ARG A 1 110 ? -7.352 -7.323 14.579 1.00 93.12 110 ARG A O 1
ATOM 863 N N . LYS A 1 111 ? -9.448 -8.000 14.129 1.00 94.75 111 LYS A N 1
ATOM 864 C CA . LYS A 1 111 ? -9.335 -9.343 14.726 1.00 94.75 111 LYS A CA 1
ATOM 865 C C . LYS A 1 111 ? -8.319 -10.264 14.046 1.00 94.75 111 LYS A C 1
ATOM 867 O O . LYS A 1 111 ? -7.969 -11.282 14.632 1.00 94.75 111 LYS A O 1
ATOM 872 N N . GLN A 1 112 ? -7.868 -9.939 12.834 1.00 95.00 112 GLN A N 1
ATOM 873 C CA . GLN A 1 112 ? -6.823 -10.700 12.142 1.00 95.00 112 GLN A CA 1
ATOM 874 C C . GLN A 1 112 ? -5.424 -10.374 12.681 1.00 95.00 112 GLN A C 1
ATOM 876 O O . GLN A 1 112 ? -4.499 -11.160 12.490 1.00 95.00 112 GLN A O 1
ATOM 881 N N . GLY A 1 113 ? -5.261 -9.220 13.339 1.00 89.44 113 GLY A N 1
ATOM 882 C CA . GLY A 1 113 ? -4.003 -8.817 13.956 1.00 89.44 113 GLY A CA 1
ATOM 883 C C . GLY A 1 113 ? -3.737 -9.511 15.303 1.00 89.44 113 GLY A C 1
ATOM 884 O O . GLY A 1 113 ? -4.655 -10.084 15.902 1.00 89.44 113 GLY A O 1
ATOM 885 N N . PRO A 1 114 ? -2.491 -9.428 15.809 1.00 90.69 114 PRO A N 1
ATOM 886 C CA . PRO A 1 114 ? -2.121 -9.877 17.154 1.00 90.69 114 PRO A CA 1
ATOM 887 C C . PRO A 1 114 ? -3.026 -9.298 18.253 1.00 90.69 114 PRO A C 1
ATOM 889 O O . PRO A 1 114 ? -3.607 -8.224 18.088 1.00 90.69 114 PRO A O 1
ATOM 892 N N . HIS A 1 115 ? -3.144 -9.980 19.393 1.00 91.88 115 HIS A N 1
ATOM 893 C CA . HIS A 1 115 ? -4.049 -9.557 20.470 1.00 91.88 115 HIS A CA 1
ATOM 894 C C . HIS A 1 115 ? -3.759 -8.127 20.958 1.00 91.88 115 HIS A C 1
ATOM 896 O O . HIS A 1 115 ? -4.677 -7.350 21.217 1.00 91.88 115 HIS A O 1
ATOM 902 N N . GLU A 1 116 ? -2.483 -7.754 20.981 1.00 89.69 116 GLU A N 1
ATOM 903 C 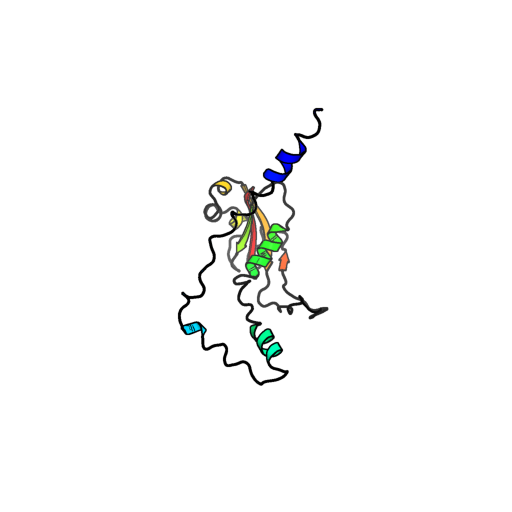CA . GLU A 1 116 ? -1.956 -6.468 21.428 1.00 89.69 116 GLU A CA 1
ATOM 904 C C . GLU A 1 116 ? -2.468 -5.286 20.592 1.00 89.69 116 GLU A C 1
ATOM 906 O O . GLU A 1 116 ? -2.528 -4.163 21.087 1.00 89.69 116 GLU A O 1
ATOM 911 N N . VAL A 1 117 ? -2.856 -5.521 19.332 1.00 88.94 117 VAL A N 1
ATOM 912 C CA . VAL A 1 117 ? -3.272 -4.457 18.399 1.00 88.94 117 VAL A CA 1
ATOM 913 C C . VAL A 1 117 ? -4.781 -4.369 18.231 1.00 88.94 117 VAL A C 1
ATOM 915 O O . VAL A 1 117 ? -5.286 -3.396 17.671 1.00 88.94 117 VAL A O 1
ATOM 918 N N . GLN A 1 118 ? -5.521 -5.376 18.700 1.00 90.06 118 GLN A N 1
ATOM 919 C CA . GLN A 1 118 ? -6.974 -5.450 18.532 1.00 90.06 118 GLN A CA 1
ATOM 920 C C . GLN A 1 118 ? -7.701 -4.336 19.297 1.00 90.06 118 GLN A C 1
ATOM 922 O O . GLN A 1 118 ? -8.743 -3.869 18.841 1.00 90.06 118 GLN A O 1
ATOM 927 N N . GLY A 1 119 ? -7.141 -3.903 20.433 1.00 90.31 119 GLY A N 1
ATOM 928 C CA . GLY A 1 119 ? -7.675 -2.821 21.266 1.00 90.31 119 GLY A CA 1
ATOM 929 C C . GLY A 1 119 ? -7.193 -1.413 20.897 1.00 90.31 119 GLY A C 1
ATOM 930 O O . GLY A 1 119 ? -7.635 -0.454 21.524 1.00 90.31 119 GLY A O 1
ATOM 931 N N . LEU A 1 120 ? -6.295 -1.275 19.916 1.00 93.31 120 LEU A N 1
ATOM 932 C CA . LEU A 1 120 ? -5.764 0.026 19.494 1.00 93.31 120 LEU A CA 1
ATOM 933 C C . LEU A 1 120 ? -6.760 0.793 18.620 1.00 93.31 120 LEU A C 1
ATOM 935 O O . LEU A 1 120 ? -7.745 0.238 18.119 1.00 93.31 120 LEU A O 1
ATOM 939 N N . ASN A 1 121 ? -6.488 2.079 18.394 1.00 94.88 121 ASN A N 1
ATOM 940 C CA . ASN A 1 121 ? -7.241 2.845 17.421 1.00 94.88 121 ASN A CA 1
ATOM 941 C C . ASN A 1 121 ? -6.740 2.503 16.014 1.00 94.88 121 ASN A C 1
ATOM 943 O O . ASN A 1 121 ? -5.558 2.638 15.700 1.00 94.88 121 ASN A O 1
ATOM 947 N N . TRP A 1 122 ? -7.658 2.068 15.153 1.00 96.19 122 TRP A N 1
ATOM 948 C CA . TRP A 1 122 ? -7.336 1.792 13.759 1.00 96.19 122 TRP A CA 1
ATOM 949 C C . TRP A 1 122 ? -7.876 2.880 12.852 1.00 96.19 122 TRP A C 1
ATOM 951 O O . TRP A 1 122 ? -9.076 3.164 12.858 1.00 96.19 122 TRP A O 1
ATOM 961 N N . ALA A 1 123 ? -6.992 3.424 12.026 1.00 96.12 123 ALA A N 1
ATOM 962 C CA . ALA A 1 123 ? -7.311 4.456 11.059 1.00 96.12 123 ALA A CA 1
ATOM 963 C C . ALA A 1 123 ? -6.655 4.163 9.708 1.00 96.12 123 ALA A C 1
ATOM 965 O O . ALA A 1 123 ? -5.677 3.425 9.603 1.00 96.12 123 ALA A O 1
ATOM 966 N N . CYS A 1 124 ? -7.210 4.759 8.658 1.00 97.25 124 CYS A N 1
ATOM 967 C CA . CYS A 1 124 ? -6.579 4.782 7.348 1.00 97.25 124 CYS A CA 1
ATOM 968 C C . CYS A 1 124 ? -5.676 6.015 7.240 1.00 97.25 124 CYS A C 1
ATOM 970 O O . CYS A 1 124 ? -6.106 7.119 7.575 1.00 97.25 124 CYS A O 1
ATOM 972 N N . SER A 1 125 ? -4.451 5.825 6.753 1.00 96.62 125 SER A N 1
ATOM 973 C CA . SER A 1 125 ? -3.485 6.907 6.517 1.00 96.62 125 SER A CA 1
ATOM 974 C C . SER A 1 125 ? -3.370 7.285 5.039 1.00 96.62 125 SER A C 1
ATOM 976 O O . SER A 1 125 ? -3.029 8.418 4.721 1.00 96.62 125 SER A O 1
ATOM 978 N N . GLU A 1 126 ? -3.637 6.346 4.129 1.00 97.25 126 GLU A N 1
ATOM 979 C CA . GLU A 1 126 ? -3.518 6.541 2.681 1.00 97.25 126 GLU A CA 1
ATOM 980 C C . GLU A 1 126 ? -4.284 5.443 1.930 1.00 97.25 126 GLU A C 1
ATOM 982 O O . GLU A 1 126 ? -4.496 4.345 2.455 1.00 97.25 126 GLU A O 1
ATOM 987 N N . SER A 1 127 ? -4.646 5.710 0.676 1.00 97.19 127 SER A N 1
ATOM 988 C CA . SER A 1 127 ? -5.063 4.671 -0.262 1.00 97.19 127 SER A CA 1
ATOM 989 C C . SER A 1 127 ? -4.240 4.712 -1.550 1.00 97.19 127 SER A C 1
ATOM 991 O O . SER A 1 127 ? -3.840 5.768 -2.048 1.00 97.19 127 SER A O 1
ATOM 993 N N . LEU A 1 128 ? -3.937 3.528 -2.074 1.00 97.31 128 LEU A N 1
ATOM 994 C CA . LEU A 1 128 ? -3.000 3.342 -3.174 1.00 97.31 128 LEU A CA 1
ATOM 995 C C . LEU A 1 128 ? -3.682 2.633 -4.339 1.00 97.31 128 LEU A C 1
ATOM 997 O O . LEU A 1 128 ? -4.469 1.703 -4.146 1.00 97.31 128 LEU A O 1
ATOM 1001 N N . HIS A 1 129 ? -3.303 3.023 -5.551 1.00 96.06 129 HIS A N 1
ATOM 1002 C CA . HIS A 1 129 ? -3.451 2.190 -6.733 1.00 96.06 129 HIS A CA 1
ATOM 1003 C C . HIS A 1 129 ? -2.077 1.663 -7.144 1.00 96.06 129 HIS A C 1
ATOM 1005 O O . HIS A 1 129 ? -1.259 2.394 -7.702 1.00 96.06 129 HIS A O 1
ATOM 1011 N N . VAL A 1 130 ? -1.821 0.385 -6.883 1.00 95.12 130 VAL A N 1
ATOM 1012 C CA . VAL A 1 130 ? -0.638 -0.316 -7.387 1.00 95.12 130 VAL A CA 1
ATOM 1013 C C . VAL A 1 130 ? -0.963 -0.877 -8.766 1.00 95.12 130 VAL A C 1
ATOM 1015 O O . VAL A 1 130 ? -1.852 -1.725 -8.911 1.00 95.12 130 VAL A O 1
ATOM 1018 N N . TYR A 1 131 ? -0.255 -0.401 -9.791 1.00 92.38 131 TYR A N 1
ATOM 1019 C CA . TYR A 1 131 ? -0.516 -0.814 -11.163 1.00 92.38 131 TYR A CA 1
ATOM 1020 C C . TYR A 1 131 ? 0.040 -2.211 -11.430 1.00 92.38 131 TYR A C 1
ATOM 1022 O O . TYR A 1 131 ? 1.216 -2.504 -11.222 1.00 92.38 131 TYR A O 1
ATOM 1030 N N . LYS A 1 132 ? -0.824 -3.080 -11.954 1.00 89.06 132 LYS A N 1
ATOM 1031 C CA . LYS A 1 132 ? -0.453 -4.429 -12.395 1.00 89.06 132 LYS A CA 1
ATOM 1032 C C . LYS A 1 132 ? 0.144 -4.382 -13.802 1.00 89.06 132 LYS A C 1
ATOM 1034 O O . LYS A 1 132 ? -0.160 -3.474 -14.573 1.00 89.06 132 LYS A O 1
ATOM 1039 N N . ARG A 1 133 ? 0.898 -5.428 -14.164 1.00 86.44 133 ARG A N 1
ATOM 1040 C CA . ARG A 1 133 ? 1.461 -5.632 -15.518 1.00 86.44 133 ARG A CA 1
ATOM 1041 C C . ARG A 1 133 ? 2.377 -4.487 -15.973 1.00 86.44 133 ARG A C 1
ATOM 1043 O O . ARG A 1 133 ? 2.420 -4.169 -17.156 1.00 86.44 133 ARG A O 1
ATOM 1050 N N . GLN A 1 134 ? 3.083 -3.870 -15.029 1.00 87.31 134 GLN A N 1
ATOM 1051 C CA . GLN A 1 134 ? 4.127 -2.903 -15.351 1.00 87.31 134 GLN A CA 1
ATOM 1052 C C . GLN A 1 134 ? 5.385 -3.626 -15.856 1.00 87.31 134 GLN A C 1
ATOM 1054 O O . GLN A 1 134 ? 5.622 -4.771 -15.453 1.00 87.31 134 GLN A O 1
ATOM 1059 N N . PRO A 1 135 ? 6.188 -2.992 -16.727 1.00 83.75 135 PRO A N 1
ATOM 1060 C CA . PRO A 1 135 ? 7.480 -3.532 -17.128 1.00 83.75 135 PRO A CA 1
ATOM 1061 C C . PRO A 1 135 ? 8.379 -3.747 -15.906 1.00 83.75 135 PRO A C 1
ATOM 1063 O O . PRO A 1 135 ? 8.542 -2.851 -15.078 1.00 83.75 135 PRO A O 1
ATOM 1066 N N . SER A 1 136 ? 8.975 -4.934 -15.793 1.00 82.75 136 SER A N 1
ATOM 1067 C CA . SER A 1 136 ? 10.074 -5.142 -14.852 1.00 82.75 136 SER A CA 1
ATOM 1068 C C . SER A 1 136 ? 11.349 -4.636 -15.500 1.00 82.75 136 SER A C 1
ATOM 1070 O O . SER A 1 136 ? 11.681 -5.067 -16.607 1.00 82.75 136 SER A O 1
ATOM 1072 N N . LEU A 1 137 ? 12.066 -3.761 -14.801 1.00 86.06 137 LEU A N 1
ATOM 1073 C CA . LEU A 1 137 ? 13.435 -3.432 -15.176 1.00 86.06 137 LEU A CA 1
ATOM 1074 C C . LEU A 1 137 ? 14.327 -4.661 -14.955 1.00 86.06 137 LEU A C 1
ATOM 1076 O O . LEU A 1 137 ? 14.014 -5.532 -14.132 1.00 86.06 137 LEU A O 1
ATOM 1080 N N . ALA A 1 138 ? 15.394 -4.755 -15.738 1.00 84.75 138 ALA A N 1
ATOM 1081 C CA . ALA A 1 138 ? 16.425 -5.759 -15.574 1.00 84.75 138 ALA A CA 1
ATOM 1082 C C . ALA A 1 138 ? 17.151 -5.575 -14.235 1.00 84.75 138 ALA A C 1
ATOM 1084 O O . ALA A 1 138 ? 17.229 -4.474 -13.691 1.00 84.75 138 ALA A O 1
ATOM 1085 N N . ASP A 1 139 ? 17.685 -6.681 -13.718 1.00 82.94 139 ASP A N 1
ATOM 1086 C CA . ASP A 1 139 ? 18.614 -6.645 -12.593 1.00 82.94 139 ASP A CA 1
ATOM 1087 C C . ASP A 1 139 ? 19.832 -5.778 -12.949 1.00 82.94 139 ASP A C 1
ATOM 1089 O O . ASP A 1 139 ? 20.388 -5.898 -14.045 1.00 82.94 139 ASP A O 1
ATOM 1093 N N . ASN A 1 140 ? 20.218 -4.906 -12.023 1.00 83.81 140 ASN A N 1
ATOM 1094 C CA . ASN A 1 140 ? 21.295 -3.935 -12.181 1.00 83.81 140 ASN A CA 1
ATOM 1095 C C . ASN A 1 140 ? 22.417 -4.114 -11.141 1.00 83.81 140 ASN A C 1
ATOM 1097 O O . ASN A 1 140 ? 23.184 -3.181 -10.916 1.00 83.81 140 ASN A O 1
ATOM 1101 N N . TYR A 1 141 ? 22.513 -5.292 -10.505 1.00 84.56 141 TYR A N 1
ATOM 1102 C CA . TYR A 1 141 ? 23.530 -5.584 -9.488 1.00 84.56 141 TYR A CA 1
ATOM 1103 C C . TYR A 1 141 ? 24.977 -5.451 -10.003 1.00 84.56 141 TYR A C 1
ATOM 1105 O O . TYR A 1 141 ? 25.813 -4.873 -9.311 1.00 84.56 141 TYR A O 1
ATOM 1113 N N . GLU A 1 142 ? 25.278 -5.966 -11.203 1.00 86.25 142 GLU A N 1
ATOM 1114 C CA . GLU A 1 142 ? 26.638 -5.933 -11.781 1.00 86.25 142 GLU A CA 1
ATOM 1115 C C . GLU A 1 142 ? 26.860 -4.756 -12.747 1.00 86.25 142 GLU A C 1
ATOM 1117 O O . GLU A 1 142 ? 27.968 -4.230 -12.832 1.00 86.25 142 GLU A O 1
ATOM 1122 N N . GLU A 1 143 ? 25.820 -4.319 -13.468 1.00 89.00 143 GLU A N 1
ATOM 1123 C CA . GLU A 1 143 ? 25.925 -3.298 -14.516 1.00 89.00 143 GLU A CA 1
ATOM 1124 C C . GLU A 1 143 ? 24.716 -2.356 -14.529 1.00 89.00 143 GLU A C 1
ATOM 1126 O O . GLU A 1 143 ? 23.572 -2.765 -14.306 1.00 89.00 143 GLU A O 1
ATOM 1131 N N . TYR A 1 144 ? 24.955 -1.088 -14.882 1.00 87.38 144 TYR A N 1
ATOM 1132 C CA . TYR A 1 144 ? 23.887 -0.124 -15.137 1.00 87.38 144 TYR A CA 1
ATOM 1133 C C . TYR A 1 144 ? 23.141 -0.488 -16.424 1.00 87.38 144 TYR A C 1
ATOM 1135 O O . TYR A 1 144 ? 23.571 -0.165 -17.532 1.00 87.38 144 TYR A O 1
ATOM 1143 N N . THR A 1 145 ? 22.001 -1.154 -16.271 1.00 88.69 145 THR A N 1
ATOM 1144 C CA . THR A 1 145 ? 21.100 -1.516 -17.366 1.00 88.69 145 THR A CA 1
ATOM 1145 C C . THR A 1 145 ? 19.783 -0.746 -17.262 1.00 88.69 145 THR A C 1
ATOM 1147 O O . THR A 1 145 ? 19.451 -0.187 -16.219 1.00 88.69 145 THR A O 1
ATOM 1150 N N . ASP A 1 146 ? 19.038 -0.671 -18.369 1.00 88.88 146 ASP A N 1
ATOM 1151 C CA . ASP A 1 146 ? 17.708 -0.044 -18.420 1.00 88.88 146 ASP A CA 1
ATOM 1152 C C . ASP A 1 146 ? 17.637 1.439 -18.001 1.00 88.88 146 ASP A C 1
ATOM 1154 O O . ASP A 1 146 ? 16.587 1.938 -17.588 1.00 88.88 146 ASP A O 1
ATOM 1158 N N . SER A 1 147 ? 18.728 2.183 -18.202 1.00 91.69 147 SER A N 1
ATOM 1159 C CA . SER A 1 147 ? 18.764 3.639 -18.040 1.00 91.69 147 SER A CA 1
ATOM 1160 C C . SER A 1 147 ? 17.614 4.325 -18.790 1.00 91.69 147 SER A C 1
ATOM 1162 O O . SER A 1 147 ? 17.352 4.035 -19.959 1.00 91.69 147 SER A O 1
ATOM 1164 N N . HIS A 1 148 ? 16.943 5.259 -18.108 1.00 93.19 148 HIS A N 1
ATOM 1165 C CA . HIS A 1 148 ? 15.784 6.018 -18.604 1.00 93.19 148 HIS A CA 1
ATOM 1166 C C . HIS A 1 148 ? 14.526 5.190 -18.938 1.00 93.19 148 HIS A C 1
ATOM 1168 O O . HIS A 1 148 ? 13.690 5.639 -19.723 1.00 93.19 148 HIS A O 1
ATOM 1174 N N . LYS A 1 149 ? 14.343 4.006 -18.342 1.00 93.19 149 LYS A N 1
ATOM 1175 C CA . LYS A 1 149 ? 13.104 3.222 -18.474 1.00 93.19 149 LYS A CA 1
ATOM 1176 C C . LYS A 1 149 ? 12.228 3.315 -17.227 1.00 93.19 149 LYS A C 1
ATOM 1178 O O . LYS A 1 149 ? 12.717 3.406 -16.105 1.00 93.19 149 LYS A O 1
ATOM 1183 N N . LEU A 1 150 ? 10.913 3.267 -17.435 1.00 91.12 150 LEU A N 1
ATOM 1184 C CA . LEU A 1 150 ? 9.930 3.203 -16.354 1.00 91.12 150 LEU A CA 1
ATOM 1185 C C . LEU A 1 150 ? 9.824 1.773 -15.812 1.00 91.12 150 LEU A C 1
ATOM 1187 O O . LEU A 1 150 ? 9.718 0.823 -16.588 1.00 91.12 150 LEU A O 1
ATOM 1191 N N . GLY A 1 151 ? 9.832 1.646 -14.485 1.00 89.06 151 GLY A N 1
ATOM 1192 C CA . GLY A 1 151 ? 9.577 0.396 -13.772 1.00 89.06 151 GLY A CA 1
ATOM 1193 C C . GLY A 1 151 ? 8.156 0.329 -13.209 1.00 89.06 151 GLY A C 1
ATOM 1194 O O . GLY A 1 151 ? 7.186 0.728 -13.852 1.00 89.06 151 GLY A O 1
ATOM 1195 N N . LEU A 1 152 ? 8.033 -0.172 -11.979 1.00 90.06 152 LEU A N 1
ATOM 1196 C CA . LEU A 1 152 ? 6.758 -0.261 -11.267 1.00 90.06 152 LEU A CA 1
ATOM 1197 C C . LEU A 1 152 ? 6.146 1.128 -11.026 1.00 90.06 152 LEU A C 1
ATOM 1199 O O . LEU A 1 152 ? 6.854 2.097 -10.759 1.00 90.06 152 LEU A O 1
ATOM 1203 N N . ALA A 1 153 ? 4.816 1.202 -11.080 1.00 92.94 153 ALA A N 1
ATOM 1204 C CA . ALA A 1 153 ? 4.062 2.439 -10.921 1.00 92.94 153 ALA A CA 1
ATOM 1205 C C . ALA A 1 153 ? 3.024 2.314 -9.803 1.00 92.94 153 ALA A C 1
ATOM 1207 O O . ALA A 1 153 ? 2.343 1.291 -9.664 1.00 92.94 153 ALA A O 1
ATOM 1208 N N . ILE A 1 154 ? 2.878 3.389 -9.032 1.00 95.12 154 ILE A N 1
ATOM 1209 C CA . ILE A 1 154 ? 1.903 3.516 -7.949 1.00 95.12 154 ILE A CA 1
ATOM 1210 C C . ILE A 1 154 ? 1.295 4.907 -8.029 1.00 95.12 154 ILE A C 1
ATOM 1212 O O . ILE A 1 154 ? 2.004 5.890 -8.239 1.00 95.12 154 ILE A O 1
ATOM 1216 N N . TYR A 1 155 ? -0.010 4.991 -7.818 1.00 96.00 155 TYR A N 1
ATOM 1217 C CA . TYR A 1 155 ? -0.698 6.255 -7.616 1.00 96.00 155 TYR A CA 1
ATOM 1218 C C . TYR A 1 155 ? -1.162 6.366 -6.164 1.00 96.00 155 TYR A C 1
ATOM 1220 O O . TYR A 1 155 ? -1.816 5.461 -5.643 1.00 96.00 155 TYR A O 1
ATOM 1228 N N . ARG A 1 156 ? -0.803 7.474 -5.513 1.00 96.62 156 ARG A N 1
ATOM 1229 C CA . ARG A 1 156 ? -1.257 7.822 -4.164 1.00 96.62 156 ARG A CA 1
ATOM 1230 C C . ARG A 1 156 ? -2.478 8.716 -4.271 1.00 96.62 156 ARG A C 1
ATOM 1232 O O . ARG A 1 156 ? -2.424 9.747 -4.937 1.00 96.62 156 ARG A O 1
ATOM 1239 N N . HIS A 1 157 ? -3.560 8.322 -3.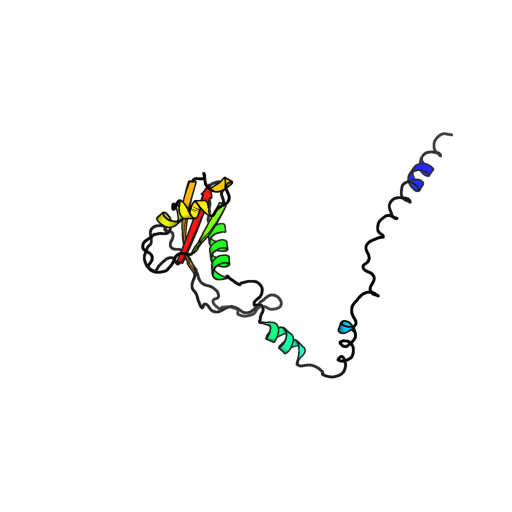618 1.00 95.44 157 HIS A N 1
ATOM 1240 C CA . HIS A 1 157 ? -4.810 9.067 -3.677 1.00 95.44 157 HIS A CA 1
ATOM 1241 C C . HIS A 1 157 ? -4.882 10.223 -2.675 1.00 95.44 157 HIS A C 1
ATOM 1243 O O . HIS A 1 157 ? -5.746 11.083 -2.829 1.00 95.44 157 HIS A O 1
ATOM 1249 N N . TYR A 1 158 ? -4.016 10.243 -1.659 1.00 95.69 158 TYR A N 1
ATOM 1250 C CA . TYR A 1 158 ? -4.041 11.196 -0.545 1.00 95.69 158 TYR A CA 1
ATOM 1251 C C . TYR A 1 158 ? -5.419 11.285 0.121 1.00 95.69 158 TYR A C 1
ATOM 1253 O O . TYR A 1 158 ? -5.874 12.344 0.550 1.00 95.69 158 TYR A O 1
ATOM 1261 N N . SER A 1 159 ? -6.127 10.159 0.155 1.00 95.31 159 SER A N 1
ATOM 1262 C CA . SER A 1 159 ? -7.490 10.078 0.657 1.00 95.31 159 SER A CA 1
ATOM 1263 C C . SER A 1 159 ? -7.829 8.650 1.037 1.00 95.31 159 SER A C 1
ATOM 1265 O O . SER A 1 159 ? -7.363 7.699 0.416 1.00 95.31 159 SER A O 1
ATOM 1267 N N . CYS A 1 160 ? -8.694 8.504 2.032 1.00 96.75 160 CYS A N 1
ATOM 1268 C CA . CYS A 1 160 ? -9.214 7.219 2.486 1.00 96.75 160 CYS A CA 1
ATOM 1269 C C . CYS A 1 160 ? -10.685 7.003 2.116 1.00 96.75 160 CYS A C 1
ATOM 1271 O O . CYS A 1 160 ? -11.231 5.940 2.399 1.00 96.75 160 CYS A O 1
ATOM 1273 N N . THR A 1 161 ? -11.333 7.990 1.495 1.00 96.00 161 THR A N 1
ATOM 1274 C CA . THR A 1 161 ? -12.772 7.972 1.185 1.00 96.00 161 THR A CA 1
ATOM 1275 C C . THR A 1 161 ? -13.066 7.730 -0.294 1.00 96.00 161 THR A C 1
ATOM 1277 O O . THR A 1 161 ? -14.229 7.685 -0.690 1.00 96.00 161 THR A O 1
ATOM 1280 N N . ILE A 1 162 ? -12.034 7.557 -1.126 1.00 92.44 162 ILE A N 1
ATOM 1281 C CA . ILE A 1 162 ? -12.216 7.248 -2.546 1.00 92.44 162 ILE A CA 1
ATOM 1282 C C . ILE A 1 162 ? -12.721 5.810 -2.692 1.00 92.44 162 ILE A C 1
ATOM 1284 O O . ILE A 1 162 ? -12.100 4.860 -2.216 1.00 92.44 162 ILE A O 1
ATOM 1288 N N . GLY A 1 163 ? -13.869 5.672 -3.356 1.00 87.56 163 GLY A N 1
ATOM 1289 C CA . GLY A 1 163 ? -14.509 4.393 -3.650 1.00 87.56 163 GLY A CA 1
ATOM 1290 C C . GLY A 1 163 ? -14.299 3.912 -5.089 1.00 87.56 163 GLY A C 1
ATOM 1291 O O . GLY A 1 163 ? -13.421 4.374 -5.822 1.00 87.56 163 GLY A O 1
ATOM 1292 N N . GLY A 1 164 ? -15.140 2.962 -5.506 1.00 86.19 164 GLY A N 1
ATOM 1293 C CA . GLY A 1 164 ? -15.133 2.418 -6.863 1.00 86.19 164 GLY A CA 1
ATOM 1294 C C . GLY A 1 164 ? -13.852 1.647 -7.189 1.00 86.19 164 GLY A C 1
ATOM 1295 O O . GLY A 1 164 ? -13.325 0.905 -6.358 1.00 86.19 164 GLY A O 1
ATOM 1296 N N . CYS A 1 165 ? -13.362 1.809 -8.416 1.00 84.88 165 CYS A N 1
ATOM 1297 C CA . CYS A 1 165 ? -12.196 1.102 -8.950 1.00 84.88 165 CYS A CA 1
ATOM 1298 C C . CYS A 1 165 ? -10.869 1.873 -8.824 1.00 84.88 165 CYS A C 1
ATOM 1300 O O . CYS A 1 165 ? -9.882 1.480 -9.441 1.00 84.88 165 CYS A O 1
ATOM 1302 N N . GLY A 1 166 ? -10.847 2.954 -8.031 1.00 87.44 166 GLY A N 1
ATOM 1303 C CA . GLY A 1 166 ? -9.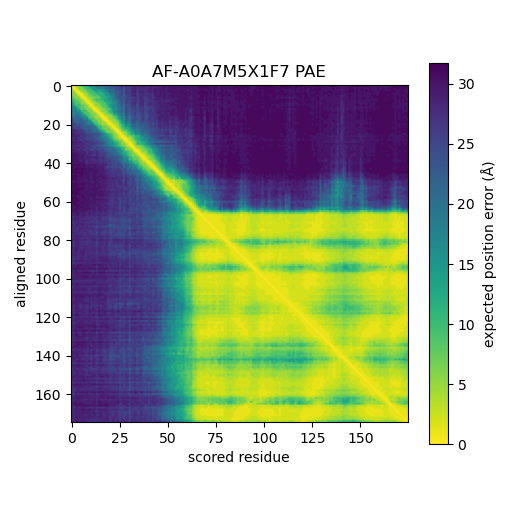644 3.743 -7.759 1.00 87.44 166 GLY A CA 1
ATOM 1304 C C . GLY A 1 166 ? -8.625 2.957 -6.925 1.00 87.44 166 GLY A C 1
ATOM 1305 O O . GLY A 1 166 ? -7.810 2.249 -7.510 1.00 87.44 166 GLY A O 1
ATOM 1306 N N . PRO A 1 167 ? -8.651 3.015 -5.583 1.00 95.06 167 PRO A N 1
ATOM 1307 C CA . PRO A 1 167 ? -7.649 2.328 -4.774 1.00 95.06 167 PRO A CA 1
ATOM 1308 C C . PRO A 1 167 ? -7.831 0.806 -4.760 1.00 95.06 167 PRO A C 1
ATOM 1310 O O . PRO A 1 167 ? -8.952 0.309 -4.604 1.00 95.06 167 PRO A O 1
ATOM 1313 N N . ASN A 1 168 ? -6.719 0.074 -4.850 1.00 95.94 168 ASN A N 1
ATOM 1314 C CA . ASN A 1 168 ? -6.652 -1.383 -4.696 1.00 95.94 168 ASN A CA 1
ATOM 1315 C C . ASN A 1 168 ? -5.815 -1.837 -3.482 1.00 95.94 168 ASN A C 1
ATOM 1317 O O . ASN A 1 168 ? -5.757 -3.034 -3.199 1.00 95.94 168 ASN A O 1
ATOM 1321 N N . TYR A 1 169 ? -5.229 -0.894 -2.738 1.00 97.44 169 TYR A N 1
ATOM 1322 C CA . TYR A 1 169 ? -4.646 -1.111 -1.414 1.00 97.44 169 TYR A CA 1
ATOM 1323 C C . TYR A 1 169 ? -4.998 0.040 -0.463 1.00 97.44 169 TYR A C 1
ATOM 1325 O O . TYR A 1 169 ? -5.115 1.196 -0.876 1.00 97.44 169 TYR A O 1
ATOM 1333 N N . CYS A 1 170 ? -5.122 -0.280 0.820 1.00 97.75 170 CYS A N 1
ATOM 1334 C CA . CYS A 1 170 ? -5.341 0.649 1.920 1.00 97.75 170 CYS A CA 1
ATOM 1335 C C . CYS A 1 170 ? -4.154 0.587 2.883 1.00 97.75 170 CYS A C 1
ATOM 1337 O O . CYS A 1 170 ? -3.759 -0.503 3.295 1.00 97.75 170 CYS A O 1
ATOM 1339 N N . CYS A 1 171 ? -3.608 1.738 3.270 1.00 98.06 171 CYS A N 1
ATOM 1340 C CA . CYS A 1 171 ? -2.610 1.820 4.330 1.00 98.06 171 CYS A CA 1
ATOM 1341 C C . CYS A 1 171 ? -3.326 2.014 5.667 1.00 98.06 171 CYS A C 1
ATOM 1343 O O . CYS A 1 171 ? -3.742 3.127 6.000 1.00 98.06 171 CYS A O 1
ATOM 1345 N N . CYS A 1 172 ? -3.496 0.922 6.408 1.00 97.69 172 CYS A N 1
ATOM 1346 C CA . CYS A 1 172 ? -4.149 0.915 7.710 1.00 97.69 172 CYS A CA 1
ATOM 1347 C C . CYS A 1 172 ? -3.109 0.985 8.823 1.00 97.69 172 CYS A C 1
ATOM 1349 O O . CYS A 1 172 ? -2.116 0.260 8.797 1.00 97.69 172 CYS A O 1
ATOM 1351 N N . ARG A 1 173 ? -3.358 1.824 9.822 1.00 95.81 173 ARG A N 1
ATOM 1352 C CA . ARG A 1 173 ? -2.497 1.983 10.988 1.00 95.81 173 ARG A CA 1
ATOM 1353 C C . ARG A 1 173 ? -3.259 1.644 12.260 1.00 95.81 173 ARG A C 1
ATOM 1355 O O . ARG A 1 173 ? -4.381 2.112 12.425 1.00 95.81 173 ARG A O 1
ATOM 1362 N N . ALA A 1 174 ? -2.621 0.877 13.138 1.00 95.88 174 ALA A N 1
ATOM 1363 C CA . ALA A 1 174 ? -3.063 0.579 14.494 1.00 95.88 174 ALA A CA 1
ATOM 1364 C C . ALA A 1 174 ? -2.138 1.295 15.491 1.00 95.88 174 ALA A C 1
ATOM 1366 O O . ALA A 1 174 ? -0.942 0.988 15.537 1.00 95.88 174 ALA A O 1
ATOM 1367 N N . SER A 1 175 ? -2.669 2.251 16.251 1.00 93.00 175 SER A N 1
ATOM 1368 C CA . SER A 1 175 ? -1.917 3.071 17.219 1.00 93.00 175 SER A CA 1
ATOM 1369 C C . SER A 1 175 ? -2.777 3.526 18.388 1.00 93.00 175 SER A C 1
ATOM 1371 O O . SER A 1 175 ? -4.012 3.587 18.208 1.00 93.00 175 SER A O 1
#

Secondary structure (DSSP, 8-state):
--SSSHHHHHHSSSSSSSS-----PPPGGGS-GGGGGGTT--S---SSSHHHHHHHT---TTS-TTHHHHHHHHHHHTS--SSS-EEEEEE--TT-S--HHHHHH-HHHHTTS-HHHHTS-EEEEEEEEEPSSPPPPPP-SSS--STT-----EEE-S-S---TTS-SEEEEEE-

Nearest PDB structures (foldseek):
  6id1-assembly1_R  TM=2.204E-01  e=5.498E+00  Homo sapiens
  6zym-assembly1_C  TM=2.123E-01  e=7.092E+00  Homo sapiens

Solvent-accessible surface area (backbone atoms only — not comparable to full-atom values): 11202 Å² total; per-residue (Å²): 144,87,83,77,73,71,68,63,64,62,64,66,64,71,74,74,77,82,82,80,87,82,90,84,77,84,68,80,90,76,65,73,79,86,68,70,75,70,81,75,83,77,80,89,83,85,94,72,61,67,65,54,56,61,57,67,48,72,66,68,72,81,83,54,93,50,53,71,57,53,52,44,31,54,53,45,68,68,50,91,70,87,76,76,65,52,72,43,58,41,82,41,62,69,62,38,79,70,21,34,40,54,52,34,57,31,66,77,56,39,66,74,49,60,80,87,51,49,81,42,51,48,38,45,79,31,19,28,30,72,58,76,92,49,54,78,68,71,84,49,91,91,48,96,57,66,81,95,60,78,45,81,50,73,48,77,63,84,40,30,74,64,44,45,67,58,38,39,30,23,23,26,35,34,72

pLDDT: mean 75.24, std 22.81, range [32.62, 98.06]

Foldseek 3Di:
DPDPPPVVVVVVVVVPPPPDPDDDDDDPVPDDPPPPPPVPPPDDDDDDVPVVVVVVVVVPVPPPPPVLLVVQQVVLVPDDDDDDWDKHKAFDDAFDPDFLQRVQQDLVNLVVDDPVQSPFDKGWQWFKDWDPPFDDFDDDPPHDPDPPDDGTDMDTPRDRPDHHRGGGITIMIGD

Mean predicted aligned error: 16.44 Å